Protein AF-A0AAJ1ZFM0-F1 (afdb_monomer)

Sequence (92 aa):
MATVDDLRGPDDKAHSTADRLREMLVERGPSIVESVLVDEAGGVVLSLSRGFRLVVIPDGIEGDEDWRFFAPGVNAAHLVIEDGAVAPESFD

Mean predicted aligned error: 7.68 Å

Foldseek 3Di:
DDDPCQCPDPPVSNVVSVVVCCVVDPVVHHWDFPDWDADPQRWIWTQTPPRDIDTGHFPQDAPDWSDWADDPPDPDQIFTAHNNDTDPSSPD

Radius of gyration: 16.14 Å; Cα contacts (8 Å, |Δi|>4): 122; chains: 1; bounding box: 29×30×42 Å

pLDDT: mean 84.67, std 5.98, range [63.94, 95.62]

Nearest PDB structures (foldseek):
  8c3m-assembly1_B  TM=5.654E-01  e=2.670E-01  Bacillus cereus ATCC 14579
  7mq9-assembly1_L4  TM=4.755E-01  e=2.360E-01  Homo sapiens
  3ab1-assembly1_A  TM=5.182E-01  e=1.175E+00  Chlorobaculum tepidum
  7oyc-assembly1_E2  TM=4.871E-01  e=9.177E-01  Xenopus laevis
  6th6-assembly1_Af  TM=4.591E-01  e=1.701E+00  Thermococcus kodakarensis KOD1

Solvent-accessible surface area (backbone atoms only — not comparable to full-atom values): 5658 Å² total; per-residue (Å²): 132,92,50,70,67,43,60,72,40,60,67,72,51,20,49,56,48,49,52,51,49,42,52,68,52,50,72,74,44,84,66,46,79,76,44,79,48,74,50,98,82,69,25,39,39,37,36,28,55,94,80,43,73,50,78,47,70,56,85,71,52,87,96,42,75,55,42,77,46,71,62,88,97,52,98,65,64,38,50,34,28,36,91,92,37,78,39,75,72,39,76,100

Secondary structure (DSSP, 8-state):
---HHHHSS-HHHHHHHHHHHHIIIIIT-PPPEEEEEE-TTS-EEEEEGGGEEEEE-----TTSEEEEE--TT-----EEEETTEE-GGGG-

Structure (mmCIF, N/CA/C/O backbone):
data_AF-A0AAJ1ZFM0-F1
#
_entry.id   AF-A0AAJ1ZFM0-F1
#
loop_
_atom_site.group_PDB
_atom_site.id
_atom_site.type_symbol
_atom_site.label_atom_id
_atom_site.label_alt_id
_atom_site.label_comp_id
_atom_site.label_asym_id
_atom_site.label_entity_id
_atom_site.label_seq_id
_atom_site.pdbx_PDB_ins_code
_atom_site.Cartn_x
_atom_site.Cartn_y
_atom_site.Cartn_z
_atom_site.occupancy
_atom_site.B_iso_or_equiv
_atom_site.auth_seq_id
_atom_site.auth_comp_id
_atom_site.auth_asym_id
_atom_site.auth_atom_id
_atom_site.pdbx_PDB_model_num
ATOM 1 N N . MET A 1 1 ? 0.564 11.498 14.602 1.00 63.94 1 MET A N 1
ATOM 2 C CA . MET A 1 1 ? 0.788 10.690 13.389 1.00 63.94 1 MET A CA 1
ATOM 3 C C . MET A 1 1 ? 1.919 9.744 13.731 1.00 63.94 1 MET A C 1
ATOM 5 O O . MET A 1 1 ? 2.906 10.250 14.240 1.00 63.94 1 MET A O 1
ATOM 9 N N . ALA A 1 2 ? 1.739 8.428 13.596 1.00 68.94 2 ALA A N 1
ATOM 10 C CA . ALA A 1 2 ? 2.866 7.502 13.715 1.00 68.94 2 ALA A CA 1
ATOM 11 C C . ALA A 1 2 ? 3.684 7.589 12.422 1.00 68.94 2 ALA A C 1
ATOM 13 O O . ALA A 1 2 ? 3.101 7.677 11.341 1.00 68.94 2 ALA A O 1
ATOM 14 N N . THR A 1 3 ? 5.001 7.626 12.542 1.00 75.31 3 THR A N 1
ATOM 15 C CA . THR A 1 3 ? 5.946 7.747 11.427 1.00 75.31 3 THR A CA 1
ATOM 16 C C . THR A 1 3 ? 6.897 6.554 11.405 1.00 75.31 3 THR A C 1
ATOM 18 O O . THR A 1 3 ? 6.955 5.779 12.361 1.00 75.31 3 THR A O 1
ATOM 21 N N . VAL A 1 4 ? 7.672 6.407 10.327 1.00 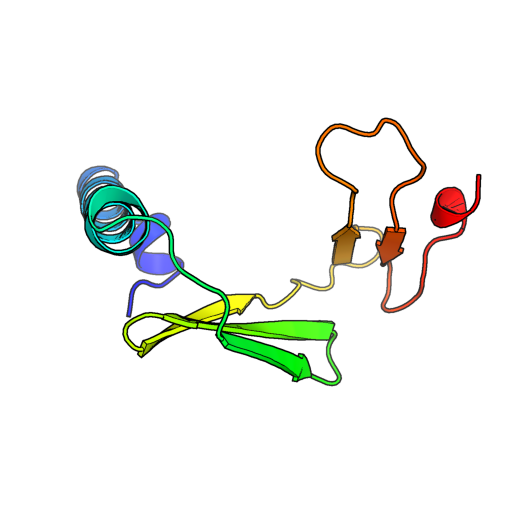70.94 4 VAL A N 1
ATOM 22 C CA . VAL A 1 4 ? 8.729 5.385 10.240 1.00 70.94 4 VAL A CA 1
ATOM 23 C C . VAL A 1 4 ? 9.704 5.493 11.421 1.00 70.94 4 VAL A C 1
ATOM 25 O O . VAL A 1 4 ? 10.106 4.471 11.970 1.00 70.94 4 VAL A O 1
ATOM 28 N N . ASP A 1 5 ? 10.003 6.706 11.887 1.00 78.81 5 ASP A N 1
ATOM 29 C CA . ASP A 1 5 ? 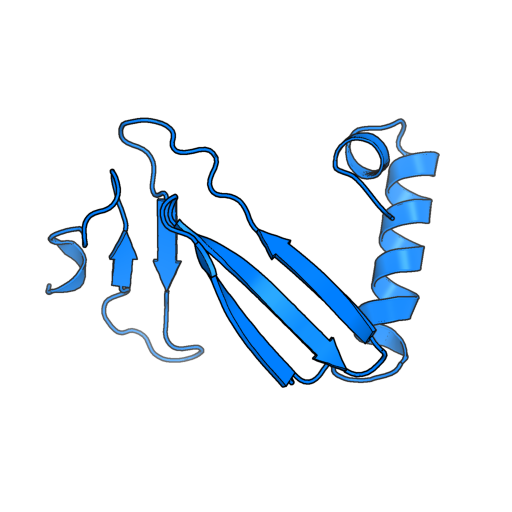10.892 6.949 13.033 1.00 78.81 5 ASP A CA 1
ATOM 30 C C . ASP A 1 5 ? 10.313 6.470 14.373 1.00 78.81 5 ASP A C 1
ATOM 32 O O . ASP A 1 5 ? 11.046 6.213 15.331 1.00 78.81 5 ASP A O 1
ATOM 36 N N . ASP A 1 6 ? 8.989 6.348 14.474 1.00 77.75 6 ASP A N 1
ATOM 37 C CA . ASP A 1 6 ? 8.343 5.791 15.662 1.00 77.75 6 ASP A CA 1
ATOM 38 C C . ASP A 1 6 ? 8.447 4.263 15.699 1.00 77.75 6 ASP A C 1
ATOM 40 O O . ASP A 1 6 ? 8.522 3.688 16.782 1.00 77.75 6 ASP A O 1
ATOM 44 N N . LEU A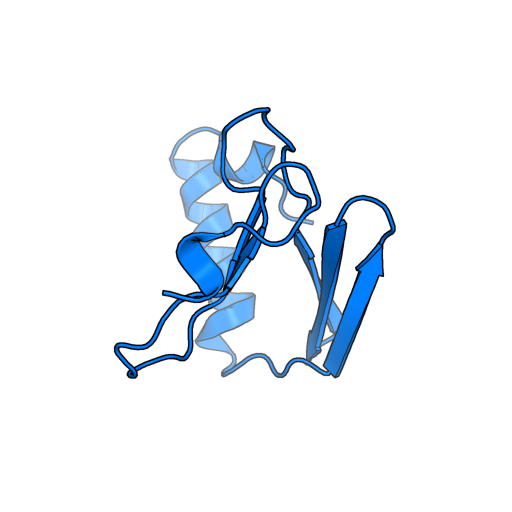 1 7 ? 8.526 3.623 14.528 1.00 73.00 7 LEU A N 1
ATOM 45 C CA . LEU A 1 7 ? 8.664 2.172 14.377 1.00 73.00 7 LEU A CA 1
ATOM 46 C C . LEU A 1 7 ? 10.127 1.706 14.313 1.00 73.00 7 LEU A C 1
ATOM 48 O O . LEU A 1 7 ? 10.416 0.580 14.699 1.00 73.00 7 LEU A O 1
ATOM 52 N N . ARG A 1 8 ? 11.050 2.560 13.851 1.00 77.31 8 ARG A N 1
ATOM 53 C CA . ARG A 1 8 ? 12.505 2.306 13.823 1.00 77.31 8 ARG A CA 1
ATOM 54 C C . ARG A 1 8 ? 13.236 2.760 15.092 1.00 77.31 8 ARG A C 1
ATOM 56 O O . ARG A 1 8 ? 14.459 2.670 15.163 1.00 77.31 8 ARG A O 1
ATOM 63 N N . GLY A 1 9 ? 12.503 3.302 16.065 1.00 79.19 9 GLY A N 1
ATOM 64 C CA . GLY A 1 9 ? 13.049 3.711 17.356 1.00 79.19 9 GLY A CA 1
ATOM 65 C C . GLY A 1 9 ? 13.416 2.523 18.260 1.00 79.19 9 GLY A C 1
ATOM 66 O O . GLY A 1 9 ? 13.275 1.372 17.859 1.00 79.19 9 GLY A O 1
ATOM 67 N N . PRO A 1 10 ? 13.863 2.794 19.500 1.00 85.12 10 PRO A N 1
ATOM 68 C CA . PRO A 1 10 ? 14.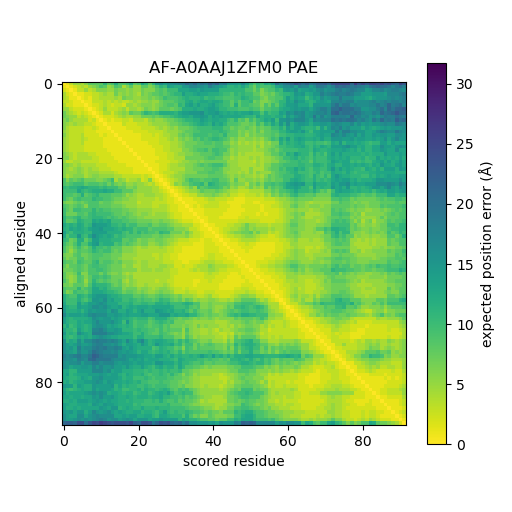127 1.756 20.498 1.00 85.12 10 PRO A CA 1
ATOM 69 C C . PRO A 1 10 ? 12.918 0.837 20.712 1.00 85.12 10 PRO A C 1
ATOM 71 O O . PRO A 1 10 ? 11.783 1.314 20.633 1.00 85.12 10 PRO A O 1
ATOM 74 N N . ASP A 1 11 ? 13.162 -0.431 21.054 1.00 86.12 11 ASP A N 1
ATOM 75 C CA . ASP A 1 11 ? 12.143 -1.487 21.169 1.00 86.12 11 ASP A CA 1
ATOM 76 C C . ASP A 1 11 ? 10.883 -1.048 21.931 1.00 86.12 11 ASP A C 1
ATOM 78 O O . ASP A 1 11 ? 9.776 -1.222 21.427 1.00 86.12 11 ASP A O 1
ATOM 82 N N . ASP A 1 12 ? 11.021 -0.389 23.085 1.00 89.81 12 ASP A N 1
ATOM 83 C CA . ASP A 1 12 ? 9.877 0.087 23.881 1.00 89.81 12 ASP A CA 1
ATOM 84 C C . ASP A 1 12 ? 9.005 1.113 23.128 1.00 89.81 12 ASP A C 1
ATOM 86 O O . ASP A 1 12 ? 7.770 1.114 23.215 1.00 89.81 12 ASP A O 1
ATOM 90 N N . LYS A 1 13 ? 9.637 2.005 22.355 1.00 83.62 13 LYS A N 1
ATOM 91 C CA . LYS A 1 13 ? 8.946 3.021 21.546 1.00 83.62 13 LYS A CA 1
ATOM 92 C C . LYS A 1 13 ? 8.272 2.380 20.331 1.00 83.62 13 LYS A C 1
ATOM 94 O O . LYS A 1 13 ? 7.124 2.713 20.028 1.00 83.62 13 LYS A O 1
ATOM 99 N N . ALA A 1 14 ? 8.954 1.449 19.669 1.00 84.50 14 ALA A N 1
ATOM 100 C CA . ALA A 1 14 ? 8.396 0.705 18.546 1.00 84.50 14 ALA A CA 1
ATOM 101 C C . ALA A 1 14 ? 7.196 -0.146 18.992 1.00 84.50 14 ALA A C 1
ATOM 103 O O . ALA A 1 14 ? 6.137 -0.100 18.364 1.00 84.50 14 ALA A O 1
ATOM 104 N N . HIS A 1 15 ? 7.323 -0.842 20.125 1.00 86.25 15 HIS A N 1
ATOM 105 C CA . HIS A 1 15 ? 6.280 -1.688 20.699 1.00 86.25 15 HIS A CA 1
ATOM 106 C C . HIS A 1 15 ? 5.038 -0.882 21.090 1.00 86.25 15 HIS A C 1
ATOM 108 O O . HIS A 1 15 ? 3.943 -1.168 20.615 1.00 86.25 15 HIS A O 1
ATOM 114 N N . SER A 1 16 ? 5.209 0.200 21.856 1.00 87.88 16 SER A N 1
ATOM 115 C CA . SER A 1 16 ? 4.087 1.073 22.235 1.00 87.88 16 SER A CA 1
ATOM 116 C C . SER A 1 16 ? 3.404 1.735 21.031 1.00 87.88 16 SER A C 1
ATOM 118 O O . SER A 1 16 ? 2.185 1.928 21.028 1.00 87.88 16 SER A O 1
ATOM 120 N N . THR A 1 17 ? 4.160 2.054 19.977 1.00 87.00 17 THR A N 1
ATOM 121 C CA . THR A 1 17 ? 3.601 2.571 18.720 1.00 87.00 17 THR A CA 1
ATOM 122 C C . THR A 1 17 ? 2.791 1.498 17.991 1.00 87.00 17 THR A C 1
ATOM 124 O O . THR A 1 17 ? 1.686 1.784 17.525 1.00 87.00 17 THR A O 1
ATOM 127 N N . ALA A 1 18 ? 3.299 0.266 17.921 1.00 86.50 18 ALA A N 1
ATOM 128 C CA . ALA A 1 18 ? 2.605 -0.860 17.307 1.00 86.50 18 ALA A CA 1
ATOM 129 C C . ALA A 1 18 ? 1.307 -1.213 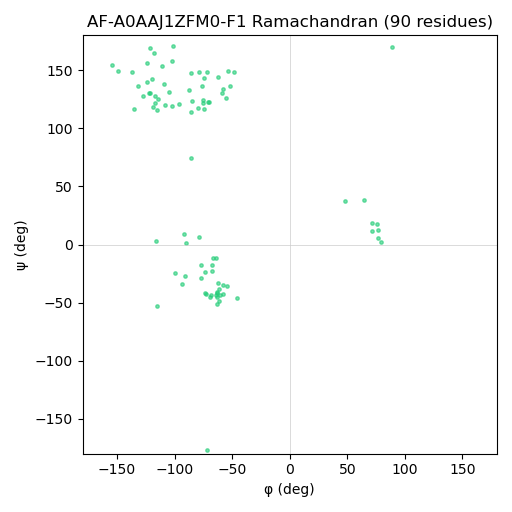18.052 1.00 86.50 18 ALA A C 1
ATOM 131 O O . ALA A 1 18 ? 0.268 -1.373 17.411 1.00 86.50 18 ALA A O 1
ATOM 132 N N . ASP A 1 19 ? 1.330 -1.245 19.386 1.00 90.19 19 ASP A N 1
ATOM 133 C CA . ASP A 1 19 ? 0.142 -1.497 20.210 1.00 90.19 19 ASP A CA 1
ATOM 134 C C . ASP A 1 19 ? -0.931 -0.437 19.982 1.00 90.19 19 ASP A C 1
ATOM 136 O O . ASP A 1 19 ? -2.104 -0.749 19.777 1.00 90.19 19 ASP A O 1
ATOM 140 N N . ARG A 1 20 ? -0.527 0.832 19.919 1.00 85.38 20 ARG A N 1
ATOM 141 C CA . ARG A 1 20 ? -1.450 1.925 19.624 1.00 85.38 20 ARG A CA 1
ATOM 142 C C . ARG A 1 20 ? -2.058 1.804 18.224 1.00 85.38 20 ARG A C 1
ATOM 144 O O . ARG A 1 20 ? -3.252 2.046 18.056 1.00 85.38 20 ARG A O 1
ATOM 151 N N . LEU A 1 21 ? -1.268 1.432 17.214 1.00 84.06 21 LEU A N 1
ATOM 152 C CA . LEU A 1 21 ? -1.782 1.186 15.862 1.00 84.06 21 LEU A CA 1
ATOM 153 C C . LEU A 1 21 ? -2.762 0.007 15.847 1.00 84.06 21 LEU A C 1
ATOM 155 O O . L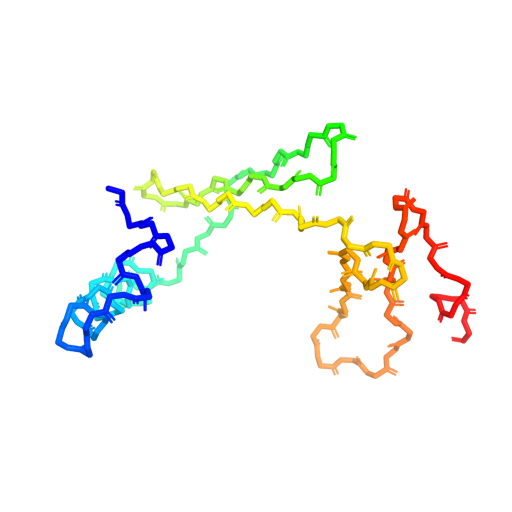EU A 1 21 ? -3.814 0.099 15.213 1.00 84.06 21 LEU A O 1
ATOM 159 N N . ARG A 1 22 ? -2.457 -1.064 16.583 1.00 85.44 22 ARG A N 1
ATOM 160 C CA . ARG A 1 22 ? -3.329 -2.231 16.739 1.00 85.44 22 ARG A CA 1
ATOM 161 C C . ARG A 1 22 ? -4.659 -1.861 17.393 1.00 85.44 22 ARG A C 1
ATOM 163 O O . ARG A 1 22 ? -5.708 -2.207 16.847 1.00 85.44 22 ARG A O 1
ATOM 170 N N . GLU A 1 23 ? -4.640 -1.116 18.495 1.00 85.19 23 GLU A N 1
ATOM 171 C CA . GLU A 1 23 ? -5.860 -0.655 19.169 1.00 85.19 23 GLU A CA 1
ATOM 172 C C . GLU A 1 23 ? -6.736 0.174 18.211 1.00 85.19 23 GLU A C 1
ATOM 174 O O . GLU A 1 23 ? -7.957 0.013 18.134 1.00 85.19 23 GLU A O 1
ATOM 179 N N . MET A 1 24 ? -6.106 1.055 17.430 1.00 79.19 24 MET A N 1
ATOM 180 C CA . MET A 1 24 ? -6.803 1.969 16.526 1.00 79.19 24 MET A CA 1
ATOM 181 C C . MET A 1 24 ? -7.377 1.277 15.281 1.00 79.19 24 MET A C 1
ATOM 183 O O . MET A 1 24 ? -8.498 1.601 14.878 1.00 79.19 24 MET A O 1
ATOM 187 N N . LEU A 1 25 ? -6.627 0.354 14.671 1.00 78.50 25 LEU A N 1
ATOM 188 C CA . LEU A 1 25 ? -6.946 -0.233 13.363 1.00 78.50 25 LEU A CA 1
ATOM 189 C C . LEU A 1 25 ? -7.615 -1.609 13.440 1.00 78.50 25 LEU A C 1
ATOM 191 O O . LEU A 1 25 ? -8.302 -1.987 12.493 1.00 78.50 25 LEU A O 1
ATOM 195 N N . VAL A 1 26 ? -7.410 -2.358 14.527 1.00 81.00 26 VAL A N 1
ATOM 196 C CA . VAL A 1 26 ? -7.850 -3.758 14.649 1.00 81.00 26 VAL A CA 1
ATOM 197 C C . VAL A 1 26 ? -8.906 -3.910 15.737 1.00 81.00 26 VAL A C 1
ATOM 199 O O . VAL A 1 26 ? -9.987 -4.442 15.488 1.00 81.00 26 VAL A O 1
ATOM 202 N N . GLU A 1 27 ? -8.627 -3.429 16.947 1.00 84.50 27 GLU A N 1
ATOM 203 C CA . GLU A 1 27 ? -9.440 -3.766 18.128 1.00 84.50 27 GLU A CA 1
ATOM 204 C C . GLU A 1 27 ? -10.795 -3.068 18.149 1.00 84.50 27 GLU A C 1
ATOM 206 O O . GLU A 1 27 ? -11.763 -3.574 18.715 1.00 84.50 27 GLU A O 1
ATOM 211 N N . ARG A 1 28 ? -10.910 -1.937 17.455 1.00 81.62 28 ARG A N 1
ATOM 212 C CA . ARG A 1 28 ? -12.191 -1.250 17.278 1.00 81.62 28 ARG A CA 1
ATOM 213 C C . ARG A 1 28 ? -13.056 -1.902 16.192 1.00 81.62 28 ARG A C 1
ATOM 215 O O . ARG A 1 28 ? -14.110 -1.369 15.866 1.00 81.62 28 ARG A O 1
ATOM 222 N N . GLY A 1 29 ? -12.661 -3.043 15.632 1.00 80.81 29 GLY A N 1
ATOM 223 C CA . GLY A 1 29 ? -13.330 -3.696 14.506 1.00 80.81 29 GLY A CA 1
ATOM 224 C C . GLY A 1 29 ? -12.807 -3.200 13.154 1.00 80.81 29 GLY A C 1
ATOM 225 O O . GLY A 1 29 ? -12.069 -2.211 13.120 1.00 80.81 29 GLY A O 1
ATOM 226 N N . PRO A 1 30 ? -13.185 -3.871 12.050 1.00 80.75 30 PRO A N 1
ATOM 227 C CA . PRO A 1 30 ? -12.568 -3.681 10.742 1.00 80.75 30 PRO A CA 1
ATOM 228 C C . PRO A 1 30 ? -12.669 -2.232 10.266 1.00 80.75 30 PRO A C 1
ATOM 230 O O . PRO A 1 30 ? -13.735 -1.616 10.318 1.00 80.75 30 PRO A O 1
ATOM 233 N N . SER A 1 31 ? -11.549 -1.710 9.773 1.00 85.25 31 SER A N 1
ATOM 234 C CA . SER A 1 31 ? -11.506 -0.440 9.056 1.00 85.25 31 SER A CA 1
ATOM 235 C C . SER A 1 31 ? -12.075 -0.625 7.652 1.00 85.25 31 SER A C 1
ATOM 237 O O . SER A 1 31 ? -11.604 -1.468 6.891 1.00 85.25 31 SER A O 1
ATOM 239 N N . ILE A 1 32 ? -13.086 0.169 7.305 1.00 89.12 32 ILE A N 1
ATOM 240 C CA . ILE A 1 32 ? -13.670 0.178 5.959 1.00 89.12 32 ILE A CA 1
ATOM 241 C C . ILE A 1 32 ? -12.876 1.167 5.109 1.00 89.12 32 ILE A C 1
ATOM 243 O O . ILE A 1 32 ? -12.632 2.286 5.553 1.00 89.12 32 ILE A O 1
ATOM 247 N N . VAL A 1 33 ? -12.481 0.771 3.899 1.00 91.19 33 VAL A N 1
ATOM 248 C CA . VAL A 1 33 ? -11.913 1.705 2.918 1.00 91.19 33 VAL A CA 1
ATOM 249 C C . VAL A 1 33 ? -13.052 2.556 2.356 1.00 91.19 33 VAL A C 1
ATOM 251 O O . VAL A 1 33 ? -13.976 2.029 1.744 1.00 91.19 33 VAL A O 1
ATOM 254 N N . GLU A 1 34 ? -12.998 3.864 2.587 1.00 95.62 34 GLU A N 1
ATOM 255 C CA . GLU A 1 34 ? -14.006 4.832 2.136 1.00 95.62 34 GLU A CA 1
ATOM 256 C C . GLU A 1 34 ? -13.631 5.460 0.789 1.00 95.62 34 GLU A C 1
ATOM 258 O O . GLU A 1 34 ? -14.504 5.745 -0.028 1.00 95.62 34 GLU A O 1
ATOM 263 N N . SER A 1 35 ? -12.335 5.663 0.534 1.00 95.62 35 SER A N 1
ATOM 264 C CA . SER A 1 35 ? -11.843 6.146 -0.758 1.00 95.62 35 SER A CA 1
ATOM 265 C C . SER A 1 35 ? -10.405 5.713 -1.016 1.00 95.62 35 SER A C 1
ATOM 267 O O . SER A 1 35 ? -9.621 5.555 -0.079 1.00 95.62 35 SER A O 1
ATOM 269 N N . VAL A 1 36 ? -10.045 5.629 -2.294 1.00 93.38 36 VAL A N 1
ATOM 270 C CA . VAL A 1 36 ? -8.673 5.414 -2.764 1.00 93.38 36 VAL A CA 1
ATOM 271 C C . VAL A 1 36 ? -8.291 6.582 -3.664 1.00 93.38 36 VAL A C 1
ATOM 273 O O . VAL A 1 36 ? -9.051 6.938 -4.563 1.00 93.38 36 VAL A O 1
ATOM 276 N N . LEU A 1 37 ? -7.135 7.184 -3.405 1.00 93.56 37 LEU A N 1
ATOM 277 C CA . LEU A 1 37 ? -6.491 8.155 -4.283 1.00 93.56 37 LEU A CA 1
ATOM 278 C C . LEU A 1 37 ? -5.121 7.610 -4.678 1.00 93.56 37 LEU A C 1
ATOM 280 O O . LEU A 1 37 ? -4.450 6.989 -3.855 1.00 93.56 37 LEU A O 1
ATOM 284 N N . VAL A 1 38 ? -4.729 7.852 -5.922 1.00 88.69 38 VAL A N 1
ATOM 285 C CA . VAL A 1 38 ? -3.424 7.471 -6.466 1.00 88.69 38 VAL A CA 1
ATOM 286 C C . VAL A 1 38 ? -2.764 8.737 -6.996 1.00 88.69 38 VAL A C 1
ATOM 288 O O . VAL A 1 38 ? -3.462 9.592 -7.551 1.00 88.69 38 VAL A O 1
ATOM 291 N N . ASP A 1 39 ? -1.461 8.885 -6.784 1.00 83.31 39 ASP A N 1
ATOM 292 C CA . ASP A 1 39 ? -0.678 9.993 -7.333 1.00 83.31 39 ASP A CA 1
ATOM 293 C C . ASP A 1 39 ? 0.147 9.578 -8.563 1.00 83.31 39 ASP A C 1
ATOM 295 O O . ASP A 1 39 ? 0.224 8.406 -8.930 1.00 83.31 39 ASP A O 1
ATOM 299 N N . GLU A 1 40 ? 0.737 10.568 -9.236 1.00 80.38 40 GLU A N 1
ATOM 300 C CA . GLU A 1 40 ? 1.527 10.356 -10.458 1.00 80.38 40 GLU A CA 1
ATOM 301 C C . GLU A 1 40 ? 2.830 9.579 -10.214 1.00 80.38 40 GLU A C 1
ATOM 303 O O . GLU A 1 40 ? 3.394 9.042 -11.162 1.00 80.38 40 GLU A O 1
ATOM 308 N N . ALA A 1 41 ? 3.298 9.497 -8.966 1.00 76.88 41 ALA A N 1
ATOM 309 C CA . ALA A 1 41 ? 4.487 8.743 -8.578 1.00 76.88 41 ALA A CA 1
ATOM 310 C C . ALA A 1 41 ? 4.154 7.299 -8.158 1.00 76.88 41 ALA A C 1
ATOM 312 O O . ALA A 1 41 ? 5.012 6.597 -7.632 1.00 76.88 41 ALA A O 1
ATOM 313 N N . GLY A 1 42 ? 2.908 6.850 -8.356 1.00 77.69 42 GLY A N 1
ATOM 314 C CA . GLY A 1 42 ? 2.472 5.510 -7.963 1.00 77.69 42 GLY A CA 1
ATOM 315 C C . GLY A 1 42 ? 2.210 5.364 -6.463 1.00 77.69 42 GLY A C 1
ATOM 316 O O . GLY A 1 42 ? 2.045 4.245 -5.981 1.00 77.69 42 GLY A O 1
ATOM 317 N N . GLY A 1 43 ? 2.147 6.466 -5.714 1.00 86.56 43 GLY A N 1
ATOM 318 C CA . GLY A 1 43 ? 1.723 6.482 -4.320 1.00 86.56 43 GLY A CA 1
ATOM 319 C C . GLY A 1 43 ? 0.218 6.254 -4.175 1.00 86.56 43 GLY A C 1
ATOM 320 O O . GLY A 1 43 ? -0.582 6.650 -5.025 1.00 86.56 43 GLY A O 1
ATOM 321 N N . VAL A 1 44 ? -0.185 5.624 -3.069 1.00 89.69 44 VAL A N 1
ATOM 322 C CA . VAL A 1 44 ? -1.584 5.311 -2.753 1.00 89.69 44 VAL A CA 1
ATOM 323 C C . VAL A 1 44 ? -1.978 5.929 -1.417 1.00 89.69 44 VAL A C 1
ATOM 325 O O . VAL A 1 44 ? -1.325 5.731 -0.392 1.00 89.69 44 VAL A O 1
ATOM 328 N N . VAL A 1 45 ? -3.110 6.631 -1.402 1.00 92.56 45 VAL A N 1
ATOM 329 C CA . VAL A 1 45 ? -3.746 7.136 -0.184 1.00 92.56 45 VAL A CA 1
ATOM 330 C C . VAL A 1 45 ? -5.099 6.461 0.004 1.00 92.56 45 VAL A C 1
ATOM 332 O O . VAL A 1 45 ? -6.029 6.666 -0.778 1.00 92.56 45 VAL A O 1
ATOM 335 N N . LEU A 1 46 ? -5.230 5.692 1.084 1.00 92.44 46 LEU A N 1
ATOM 336 C CA . LEU A 1 46 ? -6.499 5.117 1.522 1.00 92.44 46 LEU A CA 1
ATOM 337 C C . LEU A 1 46 ? -7.118 6.009 2.597 1.00 92.44 46 LEU A C 1
ATOM 339 O O . LEU A 1 46 ? -6.526 6.204 3.663 1.00 92.44 46 LEU A O 1
ATOM 343 N N . SER A 1 47 ? -8.329 6.504 2.350 1.00 94.12 47 SER A N 1
ATOM 344 C CA . SER A 1 47 ? -9.181 7.030 3.419 1.00 94.12 47 SER A CA 1
ATOM 345 C C . SER A 1 47 ? -9.927 5.863 4.040 1.00 94.12 47 SER A C 1
ATOM 347 O O . SER A 1 47 ? -10.616 5.117 3.345 1.00 94.12 47 SER A O 1
ATOM 349 N N . LEU A 1 48 ? -9.772 5.696 5.344 1.00 90.56 48 LEU A N 1
ATOM 350 C CA . LEU A 1 48 ? -10.390 4.632 6.114 1.00 90.56 48 LEU A CA 1
ATOM 351 C C . LEU A 1 48 ? -11.448 5.224 7.045 1.00 90.56 48 LEU A C 1
ATOM 353 O O . LEU A 1 48 ? -11.323 6.356 7.526 1.00 90.56 48 LEU A O 1
ATOM 357 N N . SER A 1 49 ? -12.441 4.406 7.382 1.00 88.88 49 SER A N 1
ATOM 358 C CA . SER A 1 49 ? -13.457 4.733 8.376 1.00 88.88 49 SER A CA 1
ATOM 359 C C . SER A 1 49 ? -12.836 5.280 9.659 1.00 88.88 49 SER A C 1
ATOM 361 O O . SER A 1 49 ? -11.751 4.851 10.061 1.00 88.88 49 SER A O 1
ATOM 363 N N . ARG A 1 50 ? -13.563 6.172 10.344 1.00 88.12 50 ARG A N 1
ATOM 364 C CA . ARG A 1 50 ? -13.112 6.878 11.566 1.00 88.12 50 ARG A CA 1
ATOM 365 C C . ARG A 1 50 ? -12.044 7.943 11.304 1.00 88.12 50 ARG A C 1
ATOM 367 O O . ARG A 1 50 ? -11.381 8.386 12.238 1.00 88.12 50 ARG A O 1
ATOM 374 N N . GLY A 1 51 ? -11.920 8.389 10.052 1.00 87.00 51 GLY A N 1
ATOM 375 C CA . GLY A 1 51 ? -11.055 9.503 9.669 1.00 87.00 51 GLY A CA 1
ATOM 376 C C . GLY A 1 51 ? -9.569 9.148 9.627 1.00 87.00 51 GLY A C 1
ATOM 377 O O . GLY A 1 51 ? -8.728 10.049 9.662 1.00 87.00 51 GLY A O 1
ATOM 378 N N . PHE A 1 52 ? -9.230 7.857 9.569 1.00 87.25 52 PHE A N 1
ATOM 379 C CA . PHE A 1 52 ? -7.848 7.425 9.393 1.00 87.25 52 PHE A CA 1
ATOM 380 C C . PHE A 1 52 ? -7.429 7.542 7.930 1.00 87.25 52 PHE A C 1
ATOM 382 O O . PHE A 1 52 ? -8.233 7.371 7.01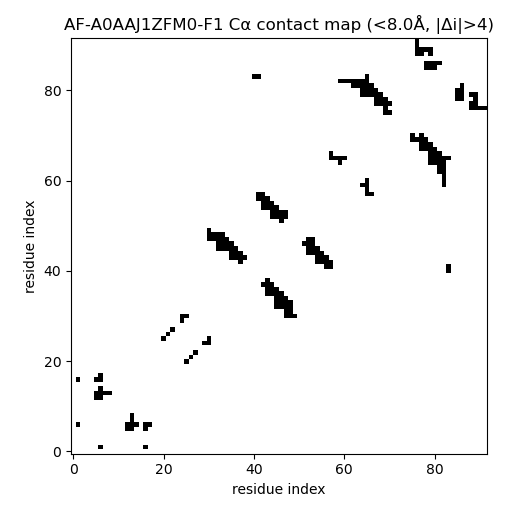7 1.00 87.25 52 PHE A O 1
AT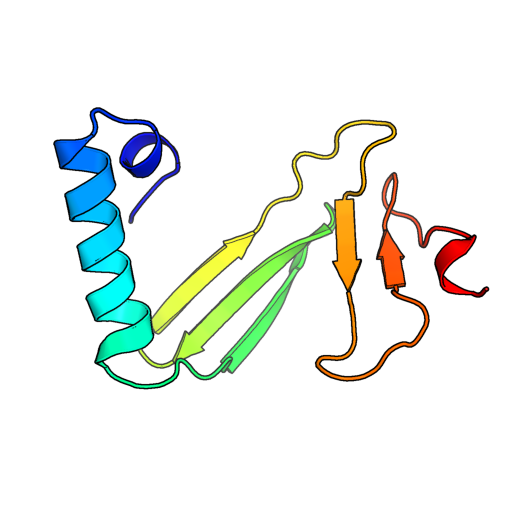OM 389 N N . ARG A 1 53 ? -6.145 7.823 7.708 1.00 89.19 53 ARG A N 1
ATOM 390 C CA . ARG A 1 53 ? -5.534 7.795 6.381 1.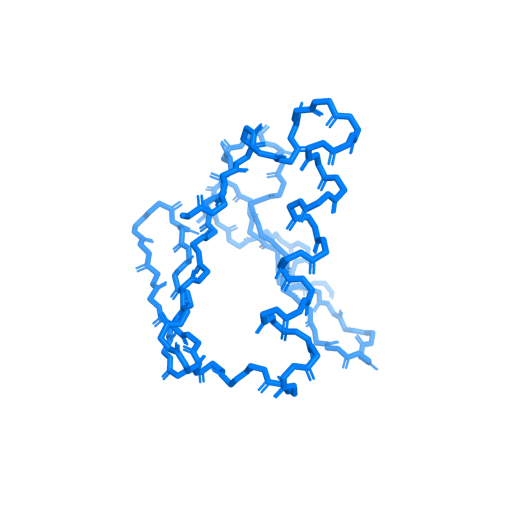00 89.19 53 ARG A CA 1
ATOM 391 C C . ARG A 1 53 ? -4.289 6.928 6.409 1.00 89.19 53 ARG A C 1
ATOM 393 O O . ARG A 1 53 ? -3.430 7.146 7.262 1.00 89.19 53 ARG A O 1
ATOM 400 N N . LEU A 1 54 ? -4.209 5.978 5.484 1.00 86.62 54 LEU A N 1
ATOM 401 C CA . LEU A 1 54 ? -2.991 5.231 5.196 1.00 86.62 54 LEU A CA 1
ATOM 402 C C . LEU A 1 54 ? -2.388 5.804 3.917 1.00 86.62 54 LEU A C 1
ATOM 404 O O . LEU A 1 54 ? -3.043 5.802 2.879 1.00 86.62 54 LEU A O 1
ATOM 408 N N . VAL A 1 55 ? -1.167 6.317 4.018 1.00 89.12 55 VAL A N 1
ATOM 409 C CA . VAL A 1 55 ? -0.393 6.823 2.884 1.00 89.12 55 VAL A CA 1
ATOM 410 C C . VAL A 1 55 ? 0.730 5.829 2.642 1.00 89.12 55 VAL A C 1
ATOM 412 O O . VAL A 1 55 ? 1.521 5.575 3.550 1.00 89.12 55 VAL A O 1
ATOM 415 N N . VAL A 1 56 ? 0.765 5.254 1.449 1.00 85.94 56 VAL A N 1
ATOM 416 C CA . VAL A 1 56 ? 1.787 4.309 1.011 1.00 85.94 56 VAL A CA 1
ATOM 417 C C . VAL A 1 56 ? 2.518 4.947 -0.159 1.00 85.94 56 VAL A C 1
ATOM 419 O O . VAL A 1 56 ? 1.893 5.330 -1.144 1.00 85.94 56 VAL A O 1
ATOM 422 N N . ILE A 1 57 ? 3.828 5.103 -0.014 1.00 85.44 57 ILE A N 1
ATOM 423 C CA . ILE A 1 57 ? 4.703 5.712 -1.014 1.00 85.44 57 ILE A CA 1
ATOM 424 C C . ILE A 1 57 ? 5.705 4.620 -1.394 1.00 85.44 57 ILE A C 1
ATOM 426 O O . ILE A 1 57 ? 6.396 4.153 -0.481 1.00 85.44 57 ILE A O 1
ATOM 430 N N . PRO A 1 58 ? 5.752 4.172 -2.662 1.00 80.94 58 PRO A N 1
ATOM 431 C CA . PRO A 1 58 ? 6.784 3.242 -3.103 1.00 80.94 58 PRO A CA 1
ATOM 432 C C . PRO A 1 58 ? 8.155 3.914 -2.962 1.00 80.94 58 PRO A C 1
ATOM 434 O O . PRO A 1 58 ? 8.280 5.130 -3.123 1.00 80.94 58 PRO A O 1
ATOM 437 N N . ASP A 1 59 ? 9.181 3.148 -2.603 1.00 78.44 59 ASP A N 1
ATOM 438 C CA . ASP A 1 59 ? 10.551 3.665 -2.529 1.00 78.44 59 ASP A CA 1
ATOM 439 C C . ASP A 1 59 ? 11.196 3.812 -3.916 1.00 78.44 59 ASP A C 1
ATOM 441 O O . ASP A 1 59 ? 12.135 4.601 -4.047 1.00 78.44 59 ASP A O 1
ATOM 445 N N . GLY A 1 60 ? 10.640 3.148 -4.939 1.00 73.06 60 GLY A N 1
ATOM 446 C CA . GLY A 1 60 ? 10.996 3.324 -6.348 1.00 73.06 60 GLY A CA 1
ATOM 447 C C . GLY A 1 60 ? 12.430 2.897 -6.642 1.00 73.06 60 GLY A C 1
ATOM 448 O O . GLY A 1 60 ? 13.156 3.598 -7.351 1.00 73.06 60 GLY A O 1
ATOM 449 N N . ILE A 1 61 ? 12.876 1.812 -6.007 1.00 79.81 61 ILE A N 1
ATOM 450 C CA . ILE A 1 61 ? 14.225 1.279 -6.185 1.00 79.81 61 ILE A CA 1
ATOM 451 C C . ILE A 1 61 ? 14.291 0.560 -7.537 1.00 79.81 61 ILE A C 1
ATOM 453 O O . ILE A 1 61 ? 13.549 -0.383 -7.781 1.00 79.81 61 ILE A O 1
ATOM 457 N N . GLU A 1 62 ? 15.203 1.002 -8.408 1.00 78.56 62 GLU A N 1
ATOM 458 C CA . GLU A 1 62 ? 15.404 0.410 -9.738 1.00 78.56 62 GLU A CA 1
ATOM 459 C C . GLU A 1 62 ? 15.691 -1.096 -9.636 1.00 78.56 62 GLU A C 1
ATOM 461 O O . GLU A 1 62 ? 16.626 -1.518 -8.945 1.00 78.56 62 GLU A O 1
ATOM 466 N N . GLY A 1 63 ? 14.904 -1.893 -10.359 1.00 76.94 63 GLY A N 1
ATOM 467 C CA . GLY A 1 63 ? 15.000 -3.354 -10.363 1.00 76.94 63 GLY A CA 1
ATOM 468 C C . GLY A 1 63 ? 14.348 -4.063 -9.170 1.00 76.94 63 GLY A C 1
ATOM 469 O O . GLY A 1 63 ? 14.433 -5.291 -9.112 1.00 76.94 63 GLY A O 1
ATOM 470 N N . ASP A 1 64 ? 13.709 -3.327 -8.255 1.00 84.38 64 ASP A N 1
ATOM 471 C CA . ASP A 1 64 ? 12.810 -3.875 -7.238 1.00 84.38 64 ASP A CA 1
ATOM 472 C C . ASP A 1 64 ? 11.336 -3.641 -7.633 1.00 84.38 64 ASP A C 1
ATOM 474 O O . ASP A 1 64 ? 10.992 -2.755 -8.417 1.00 84.38 64 ASP A O 1
ATOM 478 N N . GLU A 1 65 ? 10.443 -4.455 -7.070 1.00 87.56 65 GLU A N 1
ATOM 479 C CA . GLU A 1 65 ? 8.999 -4.330 -7.277 1.00 87.56 65 GLU A CA 1
ATOM 480 C C . GLU A 1 65 ? 8.446 -3.081 -6.572 1.00 87.56 65 GLU A C 1
ATOM 482 O O . GLU A 1 65 ? 8.504 -2.979 -5.344 1.00 87.56 65 GLU A O 1
ATOM 487 N N . ASP A 1 66 ? 7.800 -2.186 -7.324 1.00 85.25 66 ASP A N 1
ATOM 488 C CA . ASP A 1 66 ? 7.054 -1.058 -6.756 1.00 85.25 66 ASP A CA 1
ATOM 489 C C . ASP A 1 66 ? 5.796 -1.561 -6.033 1.00 85.25 66 ASP A C 1
ATOM 491 O O . ASP A 1 66 ? 5.459 -1.129 -4.925 1.00 85.25 66 ASP A O 1
ATOM 495 N N . TRP A 1 67 ? 5.069 -2.480 -6.683 1.00 88.62 67 TRP A N 1
ATOM 496 C CA . TRP A 1 67 ? 3.811 -3.027 -6.183 1.00 88.62 67 TRP A CA 1
ATOM 497 C C . TRP A 1 67 ? 3.572 -4.462 -6.624 1.00 88.62 67 TRP A C 1
ATOM 499 O O . TRP A 1 67 ? 3.861 -4.849 -7.752 1.00 88.62 67 TRP A O 1
ATOM 509 N N . ARG A 1 68 ? 2.876 -5.215 -5.769 1.00 89.25 68 ARG A N 1
ATOM 510 C CA . ARG A 1 68 ? 2.321 -6.526 -6.106 1.00 89.25 68 ARG A CA 1
ATOM 511 C C . ARG A 1 68 ? 0.893 -6.655 -5.600 1.00 89.25 68 ARG A C 1
ATOM 513 O O . ARG A 1 68 ? 0.640 -6.660 -4.395 1.00 89.25 68 ARG A O 1
ATOM 520 N N . PHE A 1 69 ? -0.043 -6.813 -6.525 1.00 86.88 69 PHE A N 1
ATOM 521 C CA . PHE A 1 69 ? -1.454 -7.041 -6.240 1.00 86.88 69 PHE A CA 1
ATOM 522 C C . PHE A 1 69 ? -1.806 -8.504 -6.497 1.00 86.88 69 PHE A C 1
ATOM 524 O O . PHE A 1 69 ? -1.516 -9.057 -7.556 1.00 86.88 69 PHE A O 1
ATOM 531 N N . PHE A 1 70 ? -2.474 -9.135 -5.536 1.00 88.06 70 PHE A N 1
ATOM 532 C CA . PHE A 1 70 ? -2.901 -10.527 -5.634 1.00 88.06 70 PHE A CA 1
ATOM 533 C C . PHE A 1 70 ? -4.331 -10.692 -5.125 1.00 88.06 70 PHE A C 1
ATOM 535 O O . PHE A 1 70 ? -4.776 -9.980 -4.222 1.00 88.06 70 PHE A O 1
ATOM 542 N N . ALA A 1 71 ? -5.063 -11.642 -5.707 1.00 82.88 71 ALA A N 1
ATOM 543 C CA . ALA A 1 71 ? -6.401 -11.998 -5.257 1.00 82.88 71 ALA A CA 1
ATOM 544 C C . ALA A 1 71 ? -6.304 -12.919 -4.023 1.00 82.88 71 ALA A C 1
ATOM 546 O O . ALA A 1 71 ? -5.772 -14.027 -4.131 1.00 82.88 71 ALA A O 1
ATOM 547 N N . PRO A 1 72 ? -6.814 -12.514 -2.843 1.00 82.38 72 PRO A N 1
ATOM 548 C CA . PRO A 1 72 ? -6.699 -13.331 -1.641 1.00 82.38 72 PRO A CA 1
ATOM 549 C C . PRO A 1 72 ? -7.354 -14.706 -1.812 1.00 82.38 72 PRO A C 1
ATOM 551 O O . PRO A 1 72 ? -8.509 -14.811 -2.219 1.00 82.38 72 PRO A O 1
ATOM 554 N N . GLY A 1 73 ? -6.624 -15.766 -1.458 1.00 86.50 73 GLY A N 1
ATOM 555 C CA . GLY A 1 73 ? -7.134 -17.142 -1.484 1.00 86.50 73 GLY A CA 1
ATOM 556 C C . GLY A 1 73 ? -7.218 -17.778 -2.875 1.00 86.50 73 GLY A C 1
ATOM 557 O O . GLY A 1 73 ? -7.708 -18.901 -2.986 1.00 86.50 73 GLY A O 1
ATOM 558 N N . VAL A 1 74 ? -6.728 -17.103 -3.917 1.00 87.94 74 VAL A N 1
ATOM 559 C CA . VAL A 1 74 ? -6.662 -17.635 -5.281 1.00 87.94 74 VAL A CA 1
ATOM 560 C C . VAL A 1 74 ? -5.201 -17.722 -5.706 1.00 87.94 74 VAL A C 1
ATOM 562 O O . VAL A 1 74 ? -4.470 -16.743 -5.620 1.00 87.94 74 VAL A O 1
ATOM 565 N N . ASN A 1 75 ? -4.781 -18.894 -6.184 1.00 84.56 75 ASN A N 1
ATOM 566 C CA . ASN A 1 75 ? -3.468 -19.067 -6.804 1.00 84.56 75 ASN A CA 1
ATOM 567 C C . ASN A 1 75 ? -3.559 -18.706 -8.296 1.00 84.56 75 ASN A C 1
ATOM 569 O O . ASN A 1 75 ? -3.662 -19.591 -9.144 1.00 84.56 75 ASN A O 1
ATOM 573 N N . ALA A 1 76 ? -3.637 -17.408 -8.584 1.00 85.31 76 ALA A N 1
ATOM 574 C CA . ALA A 1 76 ? -3.634 -16.836 -9.930 1.00 85.31 76 ALA A CA 1
ATOM 575 C C . ALA A 1 76 ? -2.412 -15.923 -10.098 1.00 85.31 76 ALA A C 1
ATOM 577 O O . ALA A 1 76 ? -1.803 -15.538 -9.099 1.00 85.31 76 ALA A O 1
ATOM 578 N N . ALA A 1 77 ? -2.081 -15.565 -11.341 1.00 86.62 77 ALA A N 1
ATOM 579 C CA . ALA A 1 77 ? -1.034 -14.590 -11.623 1.00 86.62 77 ALA A CA 1
ATOM 580 C C . ALA A 1 77 ? -1.266 -13.294 -10.828 1.00 86.62 77 ALA A C 1
ATOM 582 O O . ALA A 1 77 ? -2.398 -12.818 -10.683 1.00 86.62 77 ALA A O 1
ATOM 583 N N . HIS A 1 78 ? -0.187 -12.762 -10.263 1.00 90.69 78 HIS A N 1
ATOM 584 C CA . HIS A 1 78 ? -0.207 -11.490 -9.552 1.00 90.69 78 HIS A CA 1
ATOM 585 C C . HIS A 1 78 ? -0.021 -10.352 -10.552 1.00 90.69 78 HIS A C 1
ATOM 587 O O . HIS A 1 78 ? 0.702 -10.511 -11.524 1.00 90.69 78 HIS A O 1
ATOM 593 N N . LEU A 1 79 ? -0.625 -9.193 -10.297 1.00 90.25 79 LEU A N 1
ATOM 594 C CA . LEU A 1 79 ? -0.297 -7.973 -11.030 1.00 90.25 79 LEU A CA 1
ATOM 595 C C . LEU A 1 79 ? 0.896 -7.310 -10.339 1.00 90.25 79 LEU A C 1
ATOM 597 O O . LEU A 1 79 ? 0.763 -6.857 -9.201 1.00 90.25 79 LEU A O 1
ATOM 601 N N . VAL A 1 80 ? 2.034 -7.261 -11.017 1.00 90.38 80 VAL A N 1
ATOM 602 C CA . VAL A 1 80 ? 3.283 -6.676 -10.521 1.00 90.38 80 VAL A CA 1
ATOM 603 C C . VAL A 1 80 ? 3.565 -5.372 -11.272 1.00 90.38 80 VAL A C 1
ATOM 605 O O . VAL A 1 80 ? 3.332 -5.285 -12.480 1.00 90.38 80 VAL A O 1
ATOM 608 N N . ILE A 1 81 ? 4.007 -4.346 -10.544 1.00 87.50 81 ILE A N 1
ATOM 609 C CA . ILE A 1 81 ? 4.477 -3.071 -11.090 1.00 87.50 81 ILE A CA 1
ATOM 610 C C . ILE A 1 81 ? 5.969 -2.948 -10.782 1.00 87.50 81 ILE A C 1
ATOM 612 O O . ILE A 1 81 ? 6.347 -3.036 -9.616 1.00 87.50 81 ILE A O 1
ATOM 616 N N . GLU A 1 82 ? 6.773 -2.728 -11.817 1.00 89.00 82 GLU A N 1
ATOM 617 C CA . GLU A 1 82 ? 8.217 -2.480 -11.753 1.00 89.00 82 GLU A CA 1
ATOM 618 C C . GLU A 1 82 ? 8.542 -1.262 -12.622 1.00 89.00 82 GLU A C 1
ATOM 620 O O . GLU A 1 82 ? 8.010 -1.131 -13.731 1.00 89.00 82 GLU A O 1
ATOM 625 N N . ASP A 1 83 ? 9.385 -0.359 -12.120 1.00 83.12 83 ASP A N 1
ATOM 626 C CA . ASP A 1 83 ? 9.782 0.882 -12.797 1.00 83.12 83 ASP A CA 1
ATOM 627 C C . ASP A 1 83 ? 8.581 1.682 -13.361 1.00 83.12 83 ASP A C 1
ATOM 629 O O . ASP A 1 83 ? 8.623 2.255 -14.457 1.00 83.12 83 ASP A O 1
ATOM 633 N N . GLY A 1 84 ? 7.462 1.700 -12.627 1.00 80.56 84 GLY A N 1
ATOM 634 C CA . GLY A 1 84 ? 6.224 2.371 -13.035 1.00 80.56 84 GLY A CA 1
ATOM 635 C C . GLY A 1 84 ? 5.451 1.710 -14.190 1.00 80.56 84 GLY A C 1
ATOM 636 O O . GLY A 1 84 ? 4.518 2.320 -14.724 1.00 80.56 84 GLY A O 1
ATOM 637 N N . ALA A 1 85 ? 5.792 0.481 -14.585 1.00 85.50 85 ALA A N 1
ATOM 638 C CA . ALA A 1 85 ? 5.123 -0.284 -15.637 1.00 85.50 85 ALA A CA 1
ATOM 639 C C . ALA A 1 85 ? 4.623 -1.647 -15.133 1.00 85.50 85 ALA A C 1
ATOM 641 O O . ALA A 1 85 ? 5.132 -2.198 -14.166 1.00 85.50 85 ALA A O 1
ATOM 642 N N . VAL A 1 86 ? 3.608 -2.213 -15.800 1.00 89.38 86 VAL A N 1
ATOM 643 C CA . VAL A 1 86 ? 3.156 -3.582 -15.495 1.00 89.38 86 VAL A CA 1
ATOM 644 C C . VAL A 1 86 ? 4.220 -4.574 -15.954 1.00 89.38 86 VAL A C 1
ATOM 646 O O . VAL A 1 86 ? 4.552 -4.604 -17.143 1.00 89.38 86 VAL A O 1
ATOM 649 N N . ALA A 1 87 ? 4.710 -5.391 -15.028 1.00 90.94 87 ALA A N 1
ATOM 650 C CA . ALA A 1 87 ? 5.774 -6.343 -15.295 1.00 90.94 87 ALA A CA 1
ATOM 651 C C . ALA A 1 87 ? 5.261 -7.551 -16.116 1.00 90.94 87 ALA A C 1
ATOM 653 O O . ALA A 1 87 ? 4.104 -7.966 -15.936 1.00 90.94 87 ALA A O 1
ATOM 654 N N . PRO A 1 88 ? 6.060 -8.108 -17.052 1.00 90.75 88 PRO A N 1
ATOM 655 C CA . PRO A 1 88 ? 5.614 -9.144 -17.990 1.00 90.75 88 PRO A CA 1
ATOM 656 C C . PRO A 1 88 ? 5.054 -10.416 -17.342 1.00 90.75 88 PRO A C 1
ATOM 658 O O . PRO A 1 88 ? 4.092 -10.984 -17.856 1.00 90.75 88 PRO A O 1
ATOM 661 N N . GLU A 1 89 ? 5.600 -10.833 -16.202 1.00 86.38 89 GLU A N 1
ATOM 662 C CA . GLU A 1 89 ? 5.168 -12.009 -15.438 1.00 86.38 89 GLU A CA 1
ATOM 663 C C . GLU A 1 89 ? 3.739 -11.881 -14.891 1.00 86.38 89 GLU A C 1
ATOM 665 O O . GLU A 1 89 ? 3.140 -12.864 -14.458 1.00 86.38 89 GLU A O 1
ATOM 670 N N . SER A 1 90 ? 3.151 -10.681 -14.956 1.00 85.75 90 SER A N 1
ATOM 671 C CA . SER A 1 90 ? 1.743 -10.458 -14.619 1.00 85.75 90 SER A CA 1
ATOM 672 C C . SER A 1 90 ? 0.763 -11.139 -15.581 1.00 85.75 90 SER A C 1
ATOM 674 O O . SER A 1 90 ? -0.441 -11.165 -15.313 1.00 85.75 90 SER A O 1
ATOM 676 N N . PHE A 1 91 ? 1.249 -11.646 -16.718 1.00 83.12 91 PHE A N 1
ATOM 677 C CA . PHE A 1 91 ? 0.433 -12.216 -17.792 1.00 83.12 91 PHE A CA 1
ATOM 678 C C . PHE A 1 91 ? 0.679 -13.713 -18.049 1.00 83.12 91 PHE A C 1
ATOM 680 O O . PHE A 1 91 ? 0.069 -14.253 -18.977 1.00 83.12 91 PHE A O 1
ATOM 687 N N . ASP A 1 92 ? 1.542 -14.357 -17.257 1.00 70.00 92 ASP A N 1
ATOM 688 C CA . ASP A 1 92 ? 1.909 -15.778 -17.386 1.00 70.00 92 ASP A CA 1
ATOM 689 C C . ASP A 1 92 ? 0.905 -16.757 -16.739 1.00 70.00 92 ASP A C 1
ATOM 691 O O . ASP A 1 92 ? 0.228 -16.399 -15.743 1.00 70.00 92 ASP A O 1
#